Protein AF-A0A3B0XQ70-F1 (afdb_monomer)

Radius of gyration: 11.55 Å; Cα contacts (8 Å, |Δi|>4): 21; chains: 1; bounding box: 23×24×26 Å

Organism: NCBI:txid652676

Nearest PDB structures (foldseek):
  4ce4-assembly1_S  TM=6.468E-01  e=2.618E+00  Sus scrofa domesticus

Solvent-accessible surface area (backbone atoms only — not comparable to full-atom values): 3265 Å² total; per-residue (Å²): 134,87,81,83,53,72,65,60,56,48,55,51,35,52,54,49,51,54,56,30,61,79,65,75,57,86,88,86,87,87,77,64,96,61,73,50,51,66,60,46,56,42,58,71,39,89,84,61,121

Mean predicted aligned error: 2.86 Å

Secondary structure (DSSP, 8-state):
-PPPPHHHHHHHHHHHHHHHHHHT-------STTTTHHHHHHHTSTT--

Foldseek 3Di:
DDDDDLVNLLVVLVVVQVVCVVVVHDDDDDDDPCPCVNVVSNVVDPPSD

Structure (mmCIF, N/CA/C/O backbone):
data_AF-A0A3B0XQ70-F1
#
_entry.id   AF-A0A3B0XQ70-F1
#
loop_
_atom_site.group_PDB
_atom_site.id
_atom_site.type_symbol
_atom_site.label_atom_id
_atom_site.label_alt_id
_atom_site.label_comp_id
_atom_site.label_asym_id
_atom_site.label_entity_id
_atom_site.label_seq_id
_atom_site.pdbx_PDB_ins_code
_atom_site.Cartn_x
_atom_site.Cartn_y
_atom_site.Cartn_z
_atom_site.occupancy
_atom_site.B_iso_or_equiv
_atom_site.auth_seq_id
_atom_site.auth_comp_id
_atom_site.auth_asym_id
_atom_site.auth_atom_id
_atom_site.pdbx_PDB_model_num
ATOM 1 N N . MET A 1 1 ? 5.670 17.872 -17.084 1.00 53.09 1 MET A N 1
ATOM 2 C CA . MET A 1 1 ? 5.338 16.727 -16.211 1.00 53.09 1 MET A CA 1
ATOM 3 C C . MET A 1 1 ? 5.430 17.215 -14.787 1.00 53.09 1 MET A C 1
ATOM 5 O O . MET A 1 1 ? 6.461 17.772 -14.435 1.00 53.09 1 MET A O 1
ATOM 9 N N . GLN A 1 2 ? 4.359 17.084 -14.015 1.00 74.12 2 GLN A N 1
ATOM 10 C CA . GLN A 1 2 ? 4.416 17.348 -12.583 1.00 74.12 2 GLN A CA 1
ATOM 11 C C . GLN A 1 2 ? 5.169 16.185 -11.930 1.00 74.12 2 GLN A C 1
ATOM 13 O O . GLN A 1 2 ? 4.850 15.029 -12.204 1.00 74.12 2 GLN A O 1
ATOM 18 N N . GLN A 1 3 ? 6.214 16.484 -11.160 1.00 84.25 3 GLN A N 1
ATOM 19 C CA . GLN A 1 3 ? 6.904 15.471 -10.365 1.00 84.25 3 GLN A CA 1
ATOM 20 C C . GLN A 1 3 ? 6.136 15.271 -9.060 1.00 84.25 3 GLN A C 1
ATOM 22 O O . GLN A 1 3 ? 5.783 16.252 -8.413 1.00 84.25 3 GLN A O 1
ATOM 27 N N . ILE A 1 4 ? 5.873 14.013 -8.712 1.00 90.69 4 ILE A N 1
ATOM 28 C CA . ILE A 1 4 ? 5.320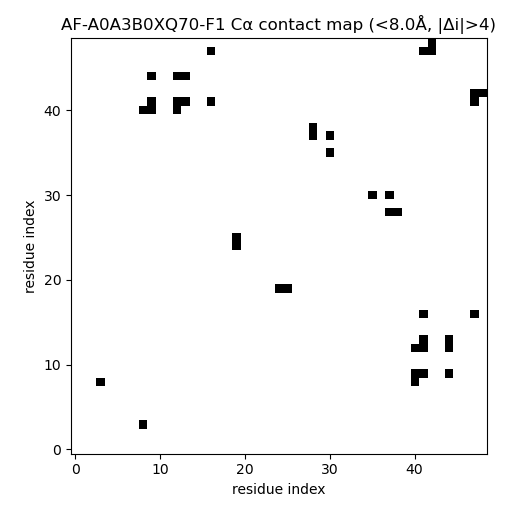 13.620 -7.415 1.00 90.69 4 ILE A CA 1
ATOM 29 C C . ILE A 1 4 ? 6.497 13.403 -6.461 1.00 90.69 4 ILE A C 1
ATOM 31 O O . ILE A 1 4 ? 7.484 12.765 -6.832 1.00 90.69 4 ILE A O 1
ATOM 35 N N . THR A 1 5 ? 6.400 13.941 -5.252 1.00 96.12 5 THR A N 1
ATOM 36 C CA . THR A 1 5 ? 7.395 13.774 -4.188 1.00 96.12 5 THR A CA 1
ATOM 37 C C . THR A 1 5 ? 7.174 12.479 -3.402 1.00 96.12 5 THR A C 1
ATOM 39 O O . THR A 1 5 ? 6.075 11.925 -3.363 1.00 96.12 5 THR A O 1
ATOM 42 N N . GLU A 1 6 ? 8.214 11.994 -2.721 1.00 94.56 6 GLU A N 1
ATOM 43 C CA . GLU A 1 6 ? 8.101 10.817 -1.845 1.00 94.56 6 GLU A CA 1
ATOM 44 C C . GLU A 1 6 ? 7.109 11.041 -0.697 1.00 94.56 6 GLU A C 1
ATOM 46 O O . GLU A 1 6 ? 6.382 10.122 -0.320 1.00 94.56 6 GLU A O 1
ATOM 51 N N . GLN A 1 7 ? 7.035 12.272 -0.18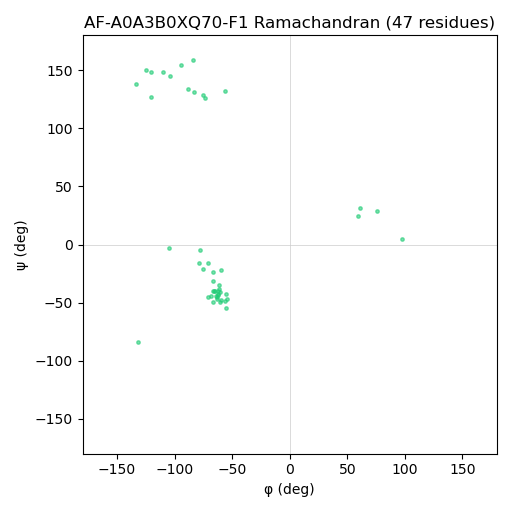1 1.00 96.19 7 GLN A N 1
ATOM 52 C CA . GLN A 1 7 ? 6.094 12.625 0.876 1.00 96.19 7 GLN A CA 1
ATOM 53 C C . GLN A 1 7 ? 4.645 12.500 0.397 1.00 96.19 7 GLN A C 1
ATOM 55 O O . GLN A 1 7 ? 3.835 11.893 1.086 1.00 96.19 7 GLN A O 1
ATOM 60 N N . GLU A 1 8 ? 4.325 12.986 -0.805 1.00 97.25 8 GLU A N 1
ATOM 61 C CA . GLU A 1 8 ? 2.971 12.862 -1.361 1.00 97.25 8 GLU A CA 1
ATOM 62 C C . GLU A 1 8 ? 2.560 11.393 -1.547 1.00 97.25 8 GLU A C 1
ATOM 64 O O . GLU A 1 8 ? 1.418 11.027 -1.271 1.00 97.25 8 GLU A O 1
ATOM 69 N N . LEU A 1 9 ? 3.484 10.5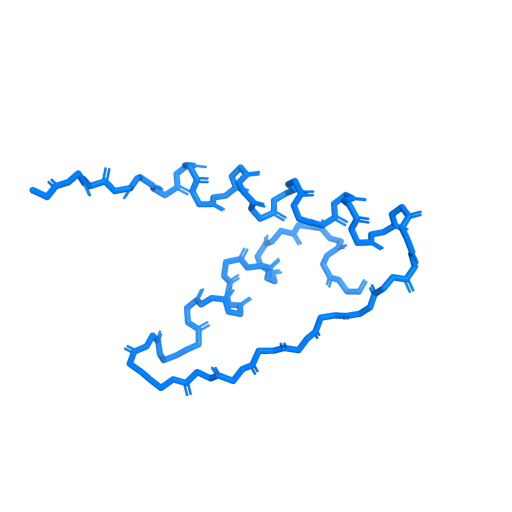23 -1.971 1.00 96.81 9 LEU A N 1
ATOM 70 C CA . LEU A 1 9 ? 3.212 9.085 -2.083 1.00 96.81 9 LEU A CA 1
ATOM 71 C C . LEU A 1 9 ? 2.974 8.436 -0.720 1.00 96.81 9 LEU A C 1
ATOM 73 O O . LEU A 1 9 ? 2.079 7.600 -0.586 1.00 96.81 9 LEU A O 1
ATOM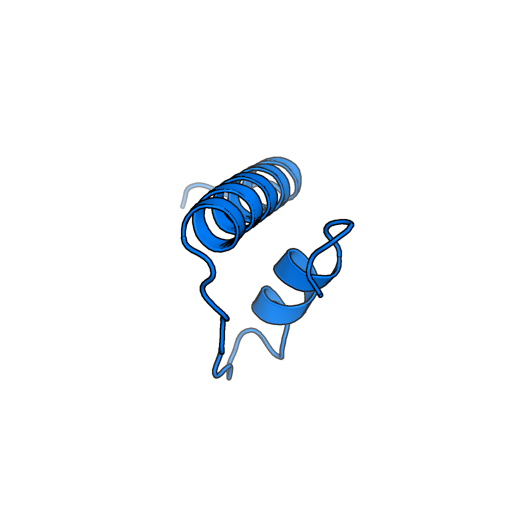 77 N N . ARG A 1 10 ? 3.750 8.836 0.290 1.00 97.31 10 ARG A N 1
ATOM 78 C CA . ARG A 1 10 ? 3.583 8.370 1.665 1.00 97.31 10 ARG A CA 1
ATOM 79 C C . ARG A 1 10 ? 2.227 8.796 2.235 1.00 97.31 10 ARG A C 1
ATOM 81 O O . ARG A 1 10 ? 1.522 7.959 2.792 1.00 97.31 10 ARG A O 1
ATOM 88 N N . ASP A 1 11 ? 1.837 10.053 2.034 1.00 98.00 11 ASP A N 1
ATOM 89 C CA . ASP A 1 11 ? 0.558 10.593 2.505 1.00 98.00 11 ASP A CA 1
ATOM 90 C C . ASP A 1 11 ? -0.629 9.868 1.849 1.00 98.00 11 ASP A C 1
ATOM 92 O O . ASP A 1 11 ? -1.615 9.540 2.513 1.00 98.00 11 ASP A O 1
ATOM 96 N N . LEU A 1 12 ? -0.530 9.558 0.551 1.00 97.94 12 LEU A N 1
ATOM 97 C CA . LEU A 1 12 ? -1.537 8.764 -0.161 1.00 97.94 12 LEU A CA 1
ATOM 98 C C . LEU A 1 12 ? -1.622 7.324 0.365 1.00 97.94 12 LEU A C 1
ATOM 100 O O . LEU A 1 12 ? -2.722 6.783 0.491 1.00 97.94 12 LEU A O 1
ATOM 104 N N . ALA A 1 13 ? -0.487 6.702 0.687 1.00 98.12 13 ALA A N 1
ATOM 105 C CA . ALA A 1 13 ? -0.448 5.347 1.230 1.00 98.12 13 ALA A CA 1
ATOM 106 C C . ALA A 1 13 ? -1.083 5.260 2.627 1.00 98.12 13 ALA A C 1
ATOM 108 O O . ALA A 1 13 ? -1.843 4.327 2.895 1.00 98.12 13 ALA A O 1
ATOM 109 N N . GLU A 1 14 ? -0.846 6.249 3.494 1.00 98.31 14 GLU A N 1
ATOM 110 C CA . GLU A 1 14 ? -1.501 6.337 4.807 1.00 98.31 14 GLU A CA 1
ATOM 111 C C . GLU A 1 14 ? -3.017 6.505 4.672 1.00 98.31 14 GLU A C 1
ATOM 113 O O . GLU A 1 14 ? -3.783 5.764 5.290 1.00 98.31 14 GLU A O 1
ATOM 118 N N . GLN A 1 15 ? -3.466 7.417 3.804 1.00 98.44 15 GLN A N 1
ATOM 119 C CA . GLN A 1 15 ? -4.894 7.631 3.547 1.00 98.44 15 GLN A CA 1
ATOM 120 C C . GLN A 1 15 ? -5.579 6.374 2.999 1.00 98.44 15 GLN A C 1
ATOM 122 O O . GLN A 1 15 ? -6.699 6.042 3.405 1.00 98.44 15 GLN A O 1
ATOM 127 N N . LEU A 1 16 ? -4.910 5.651 2.095 1.00 98.12 16 LEU A N 1
ATOM 128 C CA . LEU A 1 16 ? -5.391 4.368 1.595 1.00 98.12 16 LEU A CA 1
ATOM 129 C C . LEU A 1 16 ? -5.528 3.360 2.742 1.00 98.12 16 LEU A C 1
ATOM 131 O O . LEU A 1 16 ? -6.590 2.753 2.882 1.00 98.12 16 LEU A O 1
ATOM 135 N N . GLY A 1 17 ? -4.496 3.219 3.578 1.00 97.81 17 GLY A N 1
ATOM 136 C CA . GLY A 1 17 ? -4.492 2.312 4.725 1.00 97.81 17 GLY A CA 1
ATOM 137 C C . GLY A 1 17 ? -5.655 2.562 5.687 1.00 97.81 17 GLY A C 1
ATOM 138 O O . GLY A 1 17 ? -6.387 1.628 6.020 1.00 97.81 17 GLY A O 1
ATOM 139 N N . GLU A 1 18 ? -5.891 3.818 6.071 1.00 97.94 18 GLU A N 1
ATOM 140 C CA . GLU A 1 18 ? -7.007 4.193 6.950 1.00 97.94 18 GLU A CA 1
ATOM 141 C C . GLU A 1 18 ? -8.373 3.882 6.321 1.00 97.94 18 GLU A C 1
ATOM 143 O O . GLU A 1 18 ? -9.250 3.293 6.961 1.00 97.94 18 GLU A O 1
ATOM 148 N N . CYS A 1 19 ? -8.548 4.188 5.032 1.00 98.06 19 CYS A N 1
ATOM 149 C CA . CYS A 1 19 ? -9.781 3.879 4.306 1.00 98.06 19 CYS A CA 1
ATOM 150 C C . CYS A 1 19 ? -10.045 2.366 4.235 1.00 98.06 19 CYS A C 1
ATOM 152 O O . CYS A 1 19 ? -11.180 1.917 4.420 1.00 98.06 19 CYS A O 1
ATOM 154 N N . MET A 1 20 ? -9.007 1.568 3.979 1.00 97.31 20 MET A N 1
ATOM 155 C CA . MET A 1 20 ? -9.116 0.113 3.891 1.00 97.31 20 MET A CA 1
ATOM 156 C C . MET A 1 20 ? -9.423 -0.525 5.243 1.00 97.31 20 MET A C 1
ATOM 158 O O . MET A 1 20 ? -10.327 -1.361 5.315 1.00 97.31 20 MET A O 1
ATOM 162 N N . LYS A 1 21 ? -8.744 -0.088 6.313 1.00 96.19 21 LYS A N 1
ATOM 163 C CA . LYS A 1 21 ? -9.010 -0.530 7.690 1.00 96.19 21 LYS A CA 1
ATOM 164 C C . LYS A 1 21 ? -10.439 -0.213 8.108 1.00 96.19 21 LYS A C 1
ATOM 166 O O . LYS A 1 21 ? -11.145 -1.108 8.566 1.00 96.19 21 LYS A O 1
ATOM 171 N N . GLY A 1 22 ? -10.902 1.015 7.859 1.00 97.56 22 GLY A N 1
ATO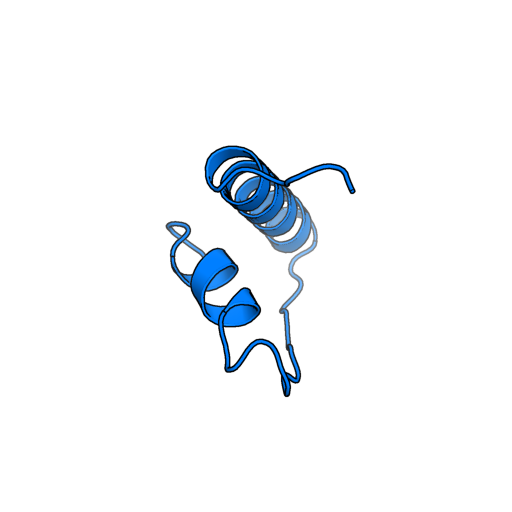M 172 C CA . GLY A 1 22 ? -12.276 1.430 8.156 1.00 97.56 22 GLY A CA 1
ATOM 173 C C . GLY A 1 22 ? -13.344 0.603 7.431 1.00 97.56 22 GLY A C 1
ATOM 174 O O . GLY A 1 22 ? -14.480 0.524 7.891 1.00 97.56 22 GLY A O 1
ATOM 175 N N . LYS A 1 23 ? -12.982 -0.047 6.318 1.00 97.81 23 LYS A N 1
ATOM 176 C CA . LYS A 1 23 ? -13.870 -0.907 5.522 1.00 97.81 23 LYS A CA 1
ATOM 177 C C . LYS A 1 23 ? -13.606 -2.408 5.694 1.00 97.81 23 LYS A C 1
ATOM 179 O O . LYS A 1 23 ? -14.319 -3.202 5.086 1.00 97.81 23 LYS A O 1
ATOM 184 N N . GLY A 1 24 ? -12.598 -2.811 6.472 1.00 97.44 24 GLY A N 1
ATOM 185 C CA . GLY A 1 24 ? -12.196 -4.215 6.619 1.00 97.44 24 GLY A CA 1
ATOM 186 C C . GLY A 1 24 ? -11.749 -4.878 5.308 1.00 97.44 24 GLY A C 1
ATOM 187 O O . GLY A 1 24 ? -11.978 -6.071 5.113 1.00 97.44 24 GLY A O 1
ATOM 188 N N . LEU A 1 25 ? -11.163 -4.111 4.383 1.00 98.00 25 LEU A N 1
ATOM 189 C CA . LEU A 1 25 ? -10.751 -4.596 3.062 1.00 98.00 25 LEU A CA 1
ATOM 190 C C . LEU A 1 25 ? -9.284 -5.032 3.038 1.00 98.00 25 LEU A C 1
ATOM 192 O O . LEU A 1 25 ? -8.452 -4.518 3.780 1.00 98.00 25 LEU A O 1
ATOM 196 N N . LYS A 1 26 ? -8.960 -5.939 2.110 1.00 97.44 26 LYS A N 1
ATOM 197 C CA . LYS A 1 26 ? -7.583 -6.332 1.777 1.00 97.44 26 LYS A CA 1
ATOM 198 C C . LYS A 1 26 ? -7.203 -5.820 0.392 1.00 97.44 26 LYS A C 1
ATOM 200 O O . LYS A 1 26 ? -8.066 -5.713 -0.478 1.00 97.44 26 LYS A O 1
ATOM 205 N N . LEU A 1 27 ? -5.922 -5.511 0.198 1.00 97.12 27 LEU A N 1
ATOM 206 C CA . LEU A 1 27 ? -5.381 -5.038 -1.075 1.00 97.12 27 LEU A CA 1
ATOM 207 C C . LEU A 1 27 ? -4.604 -6.151 -1.773 1.00 97.12 27 LEU A C 1
ATOM 209 O O . LEU A 1 27 ? -3.902 -6.922 -1.124 1.00 97.12 27 LEU A O 1
ATOM 213 N N . ALA A 1 28 ? -4.679 -6.181 -3.099 1.00 97.44 28 ALA A N 1
ATOM 214 C CA . ALA A 1 28 ? -3.755 -6.920 -3.945 1.00 97.44 28 ALA A CA 1
ATOM 215 C C . ALA A 1 28 ? -3.318 -6.014 -5.103 1.00 97.44 28 ALA A C 1
ATOM 217 O O . ALA A 1 28 ? -4.151 -5.315 -5.682 1.00 97.44 28 ALA A O 1
ATOM 218 N N . SER A 1 29 ? -2.029 -6.033 -5.442 1.00 97.19 29 SER A N 1
ATOM 219 C CA . SER A 1 29 ? -1.475 -5.355 -6.616 1.00 97.19 29 SER A CA 1
ATOM 220 C C . SER A 1 29 ? -0.798 -6.366 -7.541 1.00 97.19 29 SER A C 1
ATOM 222 O O . SER A 1 29 ? -0.252 -7.377 -7.101 1.00 97.19 29 SER A O 1
ATOM 224 N N . ALA A 1 30 ? -0.844 -6.087 -8.842 1.00 97.69 30 ALA A N 1
ATOM 225 C CA . ALA A 1 30 ? -0.047 -6.767 -9.852 1.00 97.69 30 ALA A CA 1
ATOM 226 C C . ALA A 1 30 ? 0.807 -5.707 -10.549 1.00 97.69 30 ALA A C 1
ATOM 228 O O . ALA A 1 30 ? 0.284 -4.692 -11.007 1.00 97.69 30 ALA A O 1
ATOM 229 N N . GLU A 1 31 ? 2.116 -5.927 -10.597 1.00 97.88 31 GLU A N 1
ATOM 230 C CA . GLU A 1 31 ? 3.086 -4.920 -11.026 1.00 97.88 31 GLU A CA 1
ATOM 231 C C . GLU A 1 31 ? 3.963 -5.437 -12.169 1.00 97.88 31 GLU A C 1
ATOM 233 O O . GLU A 1 31 ? 4.238 -6.632 -12.272 1.00 97.88 31 GLU A O 1
ATOM 238 N N . SER A 1 32 ? 4.412 -4.519 -13.030 1.00 97.19 32 SER A N 1
ATOM 239 C CA . SER A 1 32 ? 5.372 -4.809 -14.102 1.00 97.19 32 SER A CA 1
ATOM 240 C C . SER A 1 32 ? 6.490 -3.765 -14.103 1.00 97.19 32 SER A C 1
ATOM 242 O O . SER A 1 32 ? 7.508 -3.970 -13.450 1.00 97.19 32 SER A O 1
ATOM 244 N N . CYS A 1 33 ? 6.297 -2.607 -14.738 1.00 97.81 33 CYS A N 1
ATOM 245 C CA . CYS A 1 33 ? 7.335 -1.575 -14.861 1.00 97.81 33 CYS A CA 1
ATOM 246 C C . CYS A 1 33 ? 7.741 -0.916 -13.533 1.00 97.81 33 CYS A C 1
ATOM 248 O O . CYS A 1 33 ? 8.853 -0.409 -13.424 1.00 97.81 33 CYS A O 1
ATOM 250 N N . THR A 1 34 ? 6.864 -0.938 -12.528 1.00 95.25 34 THR A N 1
ATOM 251 C CA . THR A 1 34 ? 7.146 -0.438 -11.176 1.00 95.25 34 THR A CA 1
ATOM 252 C C . THR A 1 34 ? 7.967 -1.416 -10.339 1.00 95.25 34 THR A C 1
ATOM 254 O O . THR A 1 34 ? 8.504 -1.016 -9.314 1.00 95.25 34 THR A O 1
ATOM 257 N N . GLY A 1 35 ? 8.077 -2.688 -10.741 1.00 96.62 35 GLY A N 1
ATOM 258 C CA . GLY A 1 35 ? 8.954 -3.665 -10.090 1.00 96.62 35 GLY A CA 1
ATOM 259 C C . GLY A 1 35 ? 8.678 -3.922 -8.602 1.00 96.62 35 GLY A C 1
ATOM 260 O O . GLY A 1 35 ? 9.595 -4.318 -7.890 1.00 96.62 35 GLY A O 1
ATOM 261 N N . GLY A 1 36 ? 7.453 -3.686 -8.117 1.00 97.62 36 GLY A N 1
ATOM 262 C CA . GLY A 1 36 ? 7.094 -3.845 -6.702 1.00 97.62 36 GLY A CA 1
ATOM 263 C C . GLY A 1 36 ? 7.125 -2.547 -5.891 1.00 97.62 36 GLY A C 1
ATOM 264 O O . GLY A 1 36 ? 6.948 -2.583 -4.674 1.00 97.62 36 GLY A O 1
ATOM 265 N N . TRP A 1 37 ? 7.377 -1.396 -6.521 1.00 97.00 37 TRP A N 1
ATOM 266 C CA . TRP A 1 37 ? 7.482 -0.122 -5.811 1.00 97.00 37 TRP A CA 1
ATOM 267 C C . TRP A 1 37 ? 6.152 0.333 -5.197 1.00 97.00 37 TRP A C 1
ATOM 269 O O . TRP A 1 37 ? 6.158 0.920 -4.116 1.00 97.00 37 TRP A O 1
ATOM 279 N N . LEU A 1 38 ? 5.012 0.002 -5.819 1.00 97.06 38 LEU A N 1
ATOM 280 C CA . LEU A 1 38 ? 3.703 0.283 -5.222 1.00 97.06 38 LEU A CA 1
ATOM 281 C C . LEU A 1 38 ? 3.502 -0.554 -3.957 1.00 97.06 38 LEU A C 1
ATOM 283 O O . LEU A 1 38 ? 3.157 -0.002 -2.913 1.00 97.06 38 LEU A O 1
ATOM 287 N N . ALA A 1 39 ? 3.749 -1.866 -4.039 1.00 97.94 39 ALA A N 1
ATOM 288 C CA . ALA A 1 39 ? 3.690 -2.744 -2.879 1.00 97.94 39 ALA A CA 1
ATOM 289 C C . ALA A 1 39 ? 4.603 -2.228 -1.761 1.00 97.94 39 ALA A C 1
ATOM 291 O O . ALA A 1 39 ? 4.132 -2.073 -0.640 1.00 97.94 39 ALA A O 1
ATOM 292 N N . LYS A 1 40 ? 5.851 -1.858 -2.083 1.00 97.31 40 LYS A N 1
ATOM 293 C CA . LYS A 1 40 ? 6.807 -1.288 -1.126 1.00 97.31 40 LYS A CA 1
ATOM 294 C C . LYS A 1 40 ? 6.252 -0.057 -0.410 1.00 97.31 40 LYS A C 1
ATOM 296 O O . LYS A 1 40 ? 6.230 -0.056 0.814 1.00 97.31 40 LYS A O 1
ATOM 301 N N . ILE A 1 41 ? 5.787 0.955 -1.147 1.00 97.38 41 ILE A N 1
ATOM 302 C CA . ILE A 1 41 ? 5.250 2.196 -0.560 1.00 97.38 41 ILE A CA 1
ATOM 303 C C . ILE A 1 41 ? 4.116 1.897 0.423 1.00 97.38 41 ILE A C 1
ATOM 305 O O . ILE A 1 41 ? 4.069 2.475 1.504 1.00 97.38 41 ILE A O 1
ATOM 309 N N . ILE A 1 42 ? 3.218 0.979 0.063 1.00 98.00 42 ILE A N 1
ATOM 310 C CA . ILE A 1 42 ? 2.078 0.615 0.909 1.00 98.00 42 ILE A CA 1
ATOM 311 C C . ILE A 1 42 ? 2.545 -0.174 2.136 1.00 98.00 42 ILE A C 1
ATOM 313 O O . ILE A 1 42 ? 2.116 0.114 3.251 1.00 98.00 42 ILE A O 1
ATOM 317 N N . THR A 1 43 ? 3.436 -1.153 1.957 1.00 97.44 43 THR A N 1
ATOM 318 C CA . THR A 1 43 ? 3.905 -2.009 3.054 1.00 97.44 43 THR A CA 1
ATOM 319 C C . THR A 1 43 ? 4.892 -1.317 3.993 1.00 97.44 43 THR A C 1
ATOM 321 O O . THR A 1 43 ? 5.015 -1.737 5.140 1.00 97.44 43 THR A O 1
ATOM 324 N N . ASP A 1 44 ? 5.551 -0.241 3.554 1.00 97.38 44 ASP A N 1
ATOM 325 C CA . ASP A 1 44 ? 6.442 0.578 4.387 1.00 97.38 44 ASP A CA 1
ATOM 326 C C . ASP A 1 44 ? 5.658 1.410 5.430 1.00 97.38 44 ASP A C 1
ATOM 328 O O . ASP A 1 44 ? 6.242 1.888 6.407 1.00 97.38 44 ASP A O 1
ATOM 332 N N . ILE A 1 45 ? 4.335 1.566 5.274 1.00 97.38 45 ILE A N 1
ATOM 333 C CA . ILE A 1 45 ? 3.477 2.214 6.275 1.00 97.38 45 ILE A CA 1
ATOM 334 C C . ILE A 1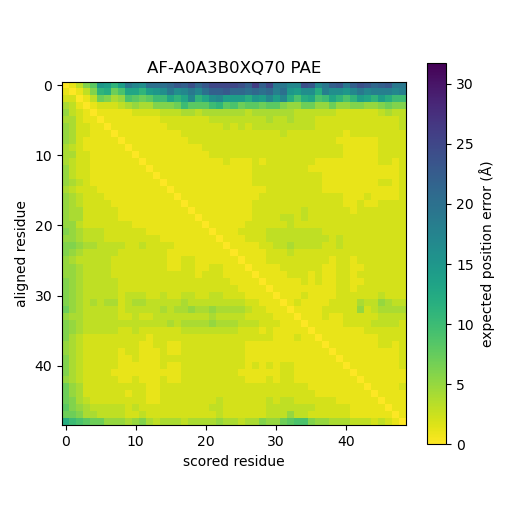 45 ? 3.244 1.266 7.467 1.00 97.38 45 ILE A C 1
ATOM 336 O O . ILE A 1 45 ? 2.806 0.127 7.272 1.00 97.38 45 ILE A O 1
ATOM 340 N N . PRO A 1 46 ? 3.468 1.709 8.720 1.00 95.94 46 PRO A N 1
ATOM 341 C CA . PRO A 1 46 ? 3.165 0.906 9.901 1.00 95.94 46 PRO A CA 1
ATOM 342 C C . PRO A 1 46 ? 1.701 0.449 9.960 1.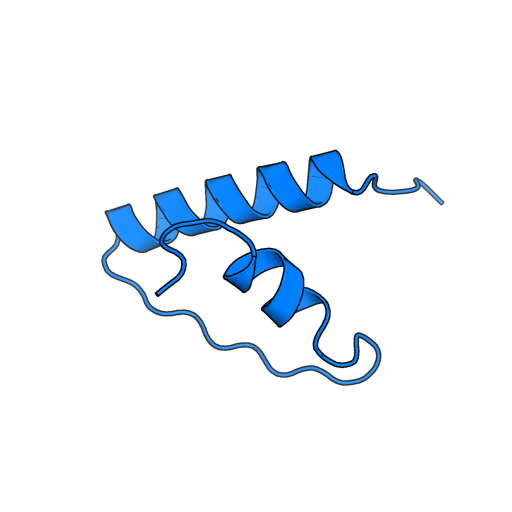00 95.94 46 PRO A C 1
ATOM 344 O O . PRO A 1 46 ? 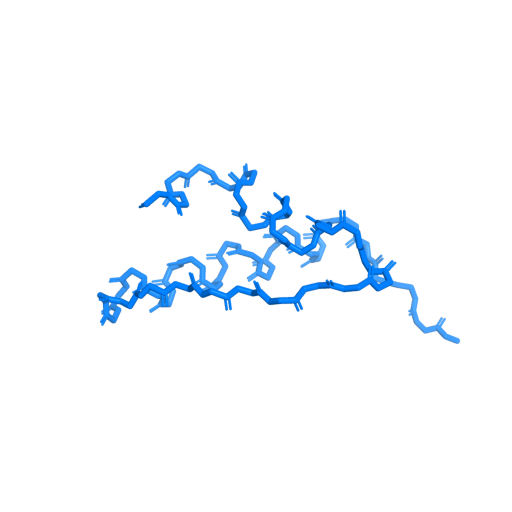0.765 1.238 9.822 1.00 95.94 46 PRO A O 1
ATOM 347 N N . GLY A 1 47 ? 1.495 -0.843 10.222 1.00 93.69 47 GLY A N 1
ATOM 348 C CA . GLY A 1 47 ? 0.158 -1.437 10.292 1.00 93.69 47 GLY A CA 1
ATOM 349 C C . GLY A 1 47 ? -0.495 -1.661 8.925 1.00 93.69 47 GLY A C 1
ATOM 350 O O . GLY A 1 47 ? -1.718 -1.595 8.835 1.00 93.69 47 GLY A O 1
ATOM 351 N N . SER A 1 48 ? 0.308 -1.884 7.884 1.00 95.25 48 SER A N 1
ATOM 352 C CA . SER A 1 48 ? -0.106 -2.286 6.532 1.00 95.25 48 SER A CA 1
ATOM 353 C C . SER A 1 48 ? -0.460 -3.780 6.392 1.00 95.25 48 SER A C 1
ATOM 355 O O . SER A 1 48 ? -0.897 -4.200 5.320 1.00 95.25 48 SER A O 1
ATOM 357 N N . SER A 1 49 ? -0.276 -4.573 7.457 1.00 90.38 49 SER A N 1
ATOM 358 C CA . SER A 1 49 ? -0.607 -6.007 7.545 1.00 90.38 49 SER A CA 1
ATOM 359 C C . SER A 1 49 ? -2.094 -6.295 7.727 1.00 90.38 49 SER A C 1
ATOM 361 O O . SER A 1 49 ? -2.711 -5.553 8.525 1.00 90.38 49 SER A O 1
#

InterPro domains:
  IPR008136 CinA, C-terminal [PF02464] (11-49)
  IPR036653 CinA-like, C-terminal [G3DSA:3.90.950.20] (1-49)
  IPR036653 CinA-like, C-terminal [SS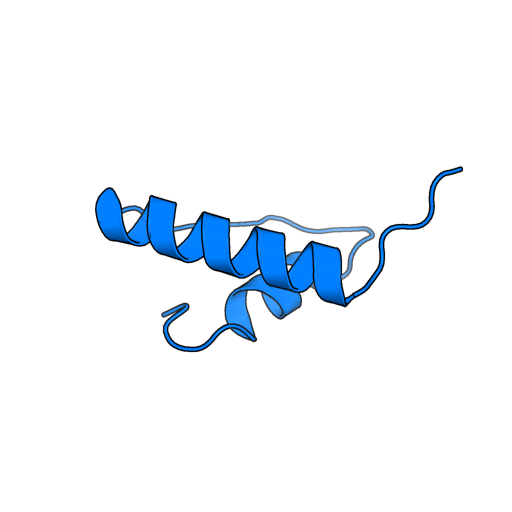F142433] (5-49)

Sequence (49 aa):
MQQITEQELRDLAEQLGECMKGKGLKLASAESCTGGWLAKIITDIPGSS

pLDDT: mean 95.28, std 7.28, range [53.09, 98.44]